Protein AF-A0A0C9R5G3-F1 (afdb_monomer_lite)

Radius of gyration: 14.72 Å; chains: 1; bounding box: 35×32×45 Å

Foldseek 3Di:
DPCVVVVVLVVVLPDQDDDPFARFQSVQLVVQLCVQCVVLCPDQLLVQLVVLLVVLVVLCRVQVWPQCLLLSLLRSLLCQQVVRDDDSSNVNLVSSLVSRLVRTPGDPVVNVSSVVSNVCSNVNHDSCVVRCPVRVTQADPVVSYGDD

pLDDT: mean 86.74, std 17.56, range [37.91, 98.75]

Sequence (148 aa):
LLLLPLLLVLLLCAVCGEGRSGGAQWGRFTACVYKRAGRLLRSRSGACAAAQMFRQFHAMNRANCRKCDKYFHCRANFLAVRSCRGGSSRRVAEIISFCRELSQPGNPRDRRGDEAANRFGRRGGNCGARYLRSYGCAYRPRTGQCKW

Organism: Amblyomma americanum (NCBI:txid6943)

Structure (mmCIF, N/CA/C/O backbone):
data_AF-A0A0C9R5G3-F1
#
_entry.id   AF-A0A0C9R5G3-F1
#
loop_
_atom_site.group_PDB
_atom_site.id
_atom_site.type_symbol
_atom_site.label_atom_id
_atom_site.label_alt_id
_atom_site.label_comp_id
_atom_site.label_asym_id
_atom_site.label_entity_id
_atom_site.label_seq_id
_atom_site.pdbx_PDB_ins_code
_atom_site.Cartn_x
_atom_site.Cartn_y
_atom_site.Cartn_z
_atom_site.occupancy
_atom_site.B_iso_or_equiv
_atom_site.auth_seq_id
_atom_site.auth_comp_id
_atom_site.auth_asym_id
_atom_site.auth_atom_id
_atom_site.pdbx_PDB_model_num
ATOM 1 N N . LEU A 1 1 ? -0.080 -1.368 28.571 1.00 47.41 1 LEU A N 1
ATOM 2 C CA . LEU A 1 1 ? -0.275 -2.162 27.326 1.00 47.41 1 LEU A CA 1
ATOM 3 C C . LEU A 1 1 ? -0.505 -1.323 26.044 1.00 47.41 1 LEU A C 1
ATOM 5 O O . LEU A 1 1 ? -0.778 -1.897 25.000 1.00 47.41 1 LEU A O 1
ATOM 9 N N . LEU A 1 2 ? -0.351 0.012 26.066 1.00 47.62 2 LEU A N 1
ATOM 10 C CA . LEU A 1 2 ? -0.669 0.916 24.936 1.00 47.62 2 LEU A CA 1
ATOM 11 C C . LEU A 1 2 ? 0.518 1.280 24.016 1.00 47.62 2 LEU A C 1
ATOM 13 O O . LEU A 1 2 ? 0.331 2.010 23.047 1.00 47.62 2 LEU A O 1
ATOM 17 N N . LEU A 1 3 ? 1.724 0.775 24.291 1.00 45.34 3 LEU A N 1
ATOM 18 C CA . LEU A 1 3 ? 2.949 1.159 23.570 1.00 45.34 3 LEU A CA 1
ATOM 19 C C . LEU A 1 3 ? 3.397 0.139 22.510 1.00 45.34 3 LEU A C 1
ATOM 21 O O . LEU A 1 3 ? 4.110 0.500 21.581 1.00 45.34 3 LEU A O 1
ATOM 25 N N . LEU A 1 4 ? 2.921 -1.109 22.580 1.00 46.62 4 LEU A N 1
ATOM 26 C CA . LEU A 1 4 ? 3.315 -2.192 21.668 1.00 46.62 4 LEU A CA 1
ATOM 27 C C . LEU A 1 4 ? 3.036 -1.945 20.169 1.00 46.62 4 LEU A C 1
ATOM 29 O O . LEU A 1 4 ? 3.919 -2.241 19.365 1.00 46.62 4 LEU A O 1
ATOM 33 N N . PRO A 1 5 ? 1.888 -1.383 19.738 1.00 51.16 5 PRO A N 1
ATOM 34 C CA . PRO A 1 5 ? 1.655 -1.177 18.308 1.00 51.16 5 PRO A CA 1
ATOM 35 C C . PRO A 1 5 ? 2.463 0.002 17.750 1.00 51.16 5 PRO A C 1
ATOM 37 O O . PRO A 1 5 ? 2.782 0.009 16.565 1.00 51.16 5 PRO A O 1
ATOM 40 N N . LEU A 1 6 ? 2.823 0.980 18.590 1.00 50.53 6 LEU A N 1
ATOM 41 C CA . LEU A 1 6 ? 3.678 2.106 18.205 1.00 50.53 6 LEU A CA 1
ATOM 42 C C . LEU A 1 6 ? 5.150 1.671 18.123 1.00 50.53 6 LEU A C 1
ATOM 44 O O . LEU A 1 6 ? 5.859 2.053 17.195 1.00 50.53 6 LEU A O 1
ATOM 48 N N . LEU A 1 7 ? 5.576 0.814 19.057 1.00 47.03 7 LEU A N 1
ATOM 49 C CA . LEU A 1 7 ? 6.919 0.242 19.103 1.00 47.03 7 LEU A CA 1
ATOM 50 C C . LEU A 1 7 ? 7.182 -0.698 17.914 1.00 47.03 7 LEU A C 1
ATOM 52 O O . LEU A 1 7 ? 8.264 -0.659 17.342 1.00 47.03 7 LEU A O 1
ATOM 56 N N . LEU A 1 8 ? 6.181 -1.474 17.476 1.00 51.81 8 LEU A N 1
ATOM 57 C CA . LEU A 1 8 ? 6.280 -2.318 16.276 1.00 51.81 8 LEU A CA 1
ATOM 58 C C . LEU A 1 8 ? 6.435 -1.485 14.989 1.00 51.81 8 LEU A C 1
ATOM 60 O O . LEU A 1 8 ? 7.131 -1.892 14.065 1.00 51.81 8 LEU A O 1
ATOM 64 N N . VAL A 1 9 ? 5.817 -0.301 14.937 1.00 54.78 9 VAL A N 1
ATOM 65 C CA . VAL A 1 9 ? 5.973 0.643 13.818 1.00 54.78 9 VAL A CA 1
ATOM 66 C C . VAL A 1 9 ? 7.357 1.306 13.832 1.00 54.78 9 VAL A C 1
ATOM 68 O O . VAL A 1 9 ? 7.896 1.574 12.764 1.00 54.78 9 VAL A O 1
ATOM 71 N N . LEU A 1 10 ? 7.952 1.532 15.010 1.00 51.75 10 LEU A N 1
ATOM 72 C CA . LEU A 1 10 ? 9.282 2.138 15.174 1.00 51.75 10 LEU A CA 1
ATOM 73 C C . LEU A 1 10 ? 10.445 1.151 14.954 1.00 51.75 10 LEU A C 1
ATOM 75 O O . LEU A 1 10 ? 11.404 1.498 14.270 1.00 51.75 10 LEU A O 1
ATOM 79 N N . LEU A 1 11 ? 10.361 -0.082 15.466 1.00 45.47 11 LEU A N 1
ATOM 80 C CA . LEU A 1 11 ? 11.433 -1.091 15.365 1.00 45.47 11 LEU A CA 1
ATOM 81 C C . LEU A 1 11 ? 11.668 -1.615 13.937 1.00 45.47 11 LEU A C 1
ATOM 83 O O . LEU A 1 11 ? 12.744 -2.119 13.635 1.00 45.47 11 LEU A O 1
ATOM 87 N N . LEU A 1 12 ? 10.696 -1.469 13.034 1.00 48.28 12 LEU A N 1
ATOM 88 C CA . LEU A 1 12 ? 10.805 -1.930 11.642 1.00 48.28 12 LEU A CA 1
ATOM 89 C C . LEU A 1 12 ? 11.351 -0.857 10.680 1.00 48.28 12 LEU A C 1
ATOM 91 O O . LEU A 1 12 ? 11.593 -1.157 9.512 1.00 48.28 12 LEU A O 1
ATOM 95 N N . CYS A 1 13 ? 11.594 0.368 11.162 1.00 48.78 13 CYS A N 1
ATOM 96 C CA . CYS A 1 13 ? 12.184 1.458 10.375 1.00 48.78 13 CYS A CA 1
ATOM 97 C C . CYS A 1 13 ? 13.701 1.308 10.142 1.00 48.78 13 CYS A C 1
ATOM 99 O O . CYS A 1 13 ? 14.238 1.998 9.282 1.00 48.78 13 CYS A O 1
ATOM 101 N N . ALA A 1 14 ? 14.395 0.423 10.869 1.00 42.16 14 ALA A N 1
ATOM 102 C CA . ALA A 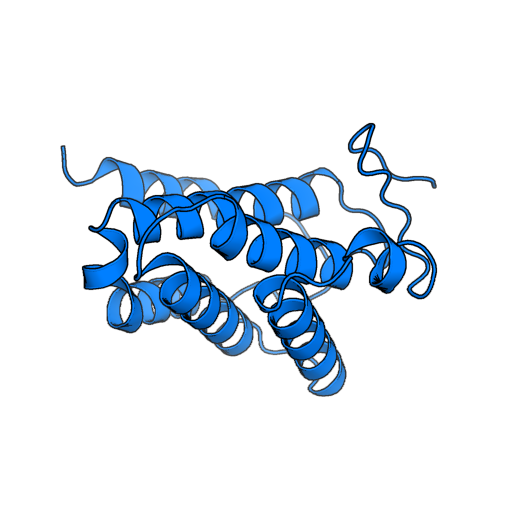1 14 ? 15.858 0.323 10.834 1.00 42.16 14 ALA A CA 1
ATOM 103 C C . ALA A 1 14 ? 16.431 -0.659 9.786 1.00 42.16 14 ALA A C 1
ATOM 105 O O . ALA A 1 14 ? 17.645 -0.715 9.632 1.00 42.16 14 ALA A O 1
ATOM 106 N N . VAL A 1 15 ? 15.606 -1.446 9.071 1.00 44.97 15 VAL A N 1
ATOM 107 C CA . VAL A 1 15 ? 16.108 -2.637 8.335 1.00 44.97 15 VAL A CA 1
ATOM 108 C C . VAL A 1 15 ? 15.685 -2.735 6.860 1.00 44.97 15 VAL A C 1
ATOM 110 O O . VAL A 1 15 ? 15.732 -3.812 6.278 1.00 44.97 15 VAL A O 1
ATOM 113 N N . CYS A 1 16 ? 15.257 -1.657 6.200 1.00 43.84 16 CYS A N 1
ATOM 114 C CA . CYS A 1 16 ? 14.930 -1.730 4.766 1.00 43.84 16 CYS A CA 1
ATOM 115 C C . CYS A 1 16 ? 15.942 -0.953 3.923 1.00 43.84 16 CYS A C 1
ATOM 117 O O . CYS A 1 16 ? 15.804 0.251 3.711 1.00 43.84 16 CYS A O 1
ATOM 119 N N . GLY A 1 17 ? 16.946 -1.705 3.466 1.00 40.09 17 GLY A N 1
ATOM 120 C CA . GLY A 1 17 ? 17.900 -1.329 2.432 1.00 40.09 17 GLY A CA 1
ATOM 121 C C . GLY A 1 17 ? 17.253 -1.053 1.071 1.00 40.09 17 GLY A C 1
ATOM 122 O O . GLY A 1 17 ? 16.078 -1.323 0.824 1.00 40.09 17 GLY A O 1
ATOM 123 N N . GLU A 1 18 ? 18.075 -0.452 0.223 1.00 50.81 18 GLU A N 1
ATOM 124 C CA . GLU A 1 18 ? 17.778 0.296 -0.993 1.00 50.81 18 GLU A CA 1
ATOM 125 C C . GLU A 1 18 ? 16.878 -0.402 -2.025 1.00 50.81 18 GLU A C 1
ATOM 127 O O . GLU A 1 18 ? 17.152 -1.494 -2.519 1.00 50.81 18 GLU A O 1
ATOM 132 N N . GLY A 1 19 ? 15.832 0.320 -2.440 1.00 37.91 19 GLY A N 1
ATOM 133 C CA . GLY A 1 19 ? 14.935 -0.061 -3.529 1.00 37.91 19 GLY A CA 1
ATOM 134 C C . GLY A 1 19 ? 14.260 1.151 -4.175 1.00 37.91 19 GLY A C 1
ATOM 135 O O . GLY A 1 19 ? 13.068 1.357 -3.994 1.00 37.91 19 GLY A O 1
ATOM 136 N N . ARG A 1 20 ? 15.045 1.972 -4.893 1.00 43.38 20 ARG A N 1
ATOM 137 C CA . ARG A 1 20 ? 14.708 2.905 -6.007 1.00 43.38 20 ARG A CA 1
ATOM 138 C C . ARG A 1 20 ? 13.365 3.675 -6.036 1.00 43.38 20 ARG A C 1
ATOM 140 O O . ARG A 1 20 ? 12.946 4.136 -7.092 1.00 43.38 20 ARG A O 1
ATOM 147 N N . SER A 1 21 ? 12.752 3.927 -4.890 1.00 45.84 21 SER A N 1
ATOM 148 C CA . SER A 1 21 ? 11.874 5.078 -4.645 1.00 45.84 21 SER A CA 1
ATOM 149 C C . SER A 1 21 ? 12.544 5.854 -3.517 1.00 45.84 21 SER A C 1
ATOM 151 O O . SER A 1 21 ? 12.949 5.212 -2.549 1.00 45.84 21 SER A O 1
ATOM 153 N N . GLY A 1 22 ? 12.739 7.173 -3.640 1.00 52.06 22 GLY A N 1
ATOM 154 C CA . GLY A 1 22 ? 13.423 7.977 -2.615 1.00 52.06 22 GLY A CA 1
ATOM 155 C C . GLY A 1 22 ? 12.959 7.580 -1.211 1.00 52.06 22 GLY A C 1
ATOM 156 O O . GLY A 1 22 ? 11.752 7.447 -0.989 1.00 52.06 22 GLY A O 1
ATOM 157 N N . GLY A 1 23 ? 13.913 7.274 -0.322 1.00 65.69 23 GLY A N 1
ATOM 158 C CA . GLY A 1 23 ? 13.642 6.642 0.971 1.00 65.69 23 GLY A CA 1
ATOM 159 C C . GLY A 1 23 ? 12.457 7.304 1.668 1.00 65.69 23 GLY A C 1
ATOM 160 O O . GLY A 1 23 ? 12.415 8.528 1.801 1.00 65.69 23 GLY A O 1
ATOM 161 N N . ALA A 1 24 ? 11.451 6.508 2.040 1.00 75.56 24 ALA A N 1
ATOM 162 C CA . ALA A 1 24 ? 10.234 7.045 2.632 1.00 75.56 24 ALA A CA 1
ATOM 163 C C . ALA A 1 24 ? 10.580 7.886 3.869 1.00 75.56 24 ALA A C 1
ATOM 165 O O . ALA A 1 24 ? 11.303 7.443 4.760 1.00 75.56 24 ALA A O 1
ATOM 166 N N . GLN A 1 25 ? 10.035 9.099 3.937 1.00 89.88 25 GLN A N 1
ATOM 167 C CA . GLN A 1 25 ? 10.165 9.990 5.084 1.00 89.88 25 GLN A CA 1
ATOM 168 C C . GLN A 1 25 ? 9.293 9.453 6.228 1.00 89.88 25 GLN A C 1
ATOM 170 O O . GLN A 1 25 ? 8.171 9.914 6.446 1.00 89.88 25 GLN A O 1
ATOM 175 N N . TRP A 1 26 ? 9.785 8.444 6.950 1.00 86.88 26 TRP A N 1
ATOM 176 C CA . TRP A 1 26 ? 9.009 7.698 7.947 1.00 86.88 26 TRP A CA 1
ATOM 177 C C . TRP A 1 26 ? 8.390 8.578 9.035 1.00 86.88 26 TRP A C 1
ATOM 179 O O . TRP A 1 26 ? 7.227 8.375 9.372 1.00 86.88 26 TRP A O 1
ATOM 189 N N . GLY A 1 27 ? 9.098 9.606 9.517 1.00 91.50 27 GLY A N 1
ATOM 190 C CA . GLY A 1 27 ? 8.544 10.569 10.479 1.00 91.50 27 GLY A CA 1
ATOM 191 C C . GLY A 1 27 ? 7.337 11.347 9.935 1.00 91.50 27 GLY A C 1
ATOM 192 O O . GLY A 1 27 ? 6.348 11.557 10.636 1.00 91.50 27 GLY A O 1
ATOM 193 N N . ARG A 1 28 ? 7.364 11.712 8.646 1.00 93.75 28 ARG A N 1
ATOM 194 C CA . ARG A 1 28 ? 6.238 12.375 7.970 1.00 93.75 28 ARG A CA 1
ATOM 195 C C . ARG A 1 28 ? 5.058 11.423 7.793 1.00 93.75 28 ARG A C 1
ATOM 197 O O . ARG A 1 28 ? 3.907 11.820 7.999 1.00 93.75 28 ARG A O 1
ATOM 204 N N . PHE A 1 29 ? 5.341 10.163 7.467 1.00 93.94 29 PHE A N 1
ATOM 205 C CA . PHE A 1 29 ? 4.329 9.123 7.320 1.00 93.94 29 PHE A CA 1
ATOM 206 C C . PHE A 1 29 ? 3.609 8.862 8.643 1.00 93.94 29 PHE A C 1
ATOM 208 O O . PHE A 1 29 ? 2.378 8.930 8.698 1.00 93.94 29 PHE A O 1
ATOM 215 N N . THR A 1 30 ? 4.361 8.617 9.718 1.00 93.56 30 THR A N 1
ATOM 216 C CA . THR A 1 30 ? 3.804 8.307 11.040 1.00 93.56 30 THR A CA 1
ATOM 217 C C . THR A 1 30 ? 3.002 9.478 11.594 1.00 93.56 30 THR A C 1
ATOM 219 O O . THR A 1 30 ? 1.864 9.272 12.020 1.00 93.56 30 THR A O 1
ATOM 222 N N . ALA A 1 31 ? 3.511 10.711 11.497 1.00 96.31 31 ALA A N 1
ATOM 223 C CA . ALA A 1 31 ? 2.780 11.910 11.908 1.00 96.31 31 ALA A CA 1
ATOM 224 C C . ALA A 1 31 ? 1.462 12.081 11.128 1.00 96.31 31 ALA A C 1
ATOM 226 O O . ALA A 1 31 ? 0.411 12.361 11.714 1.00 96.31 31 ALA A O 1
ATOM 227 N N . CYS A 1 32 ? 1.485 11.858 9.808 1.00 97.12 32 CYS A N 1
ATOM 228 C CA . CYS A 1 32 ? 0.295 11.926 8.962 1.00 97.12 32 CYS A CA 1
ATOM 229 C C . CYS A 1 32 ? -0.755 10.873 9.352 1.00 97.12 32 CYS A C 1
ATOM 231 O O . CYS A 1 32 ? -1.933 11.210 9.524 1.00 97.12 32 CYS A O 1
ATOM 233 N N . VAL A 1 33 ? -0.340 9.613 9.525 1.00 96.81 33 VAL A N 1
ATOM 234 C CA . VAL A 1 33 ? -1.238 8.509 9.898 1.00 96.81 33 VAL A CA 1
ATOM 235 C C . VAL A 1 33 ? -1.803 8.723 11.297 1.00 96.81 33 VAL A C 1
ATOM 237 O O . VAL A 1 33 ? -3.011 8.583 11.484 1.00 96.81 33 VAL A O 1
ATOM 240 N N . TYR A 1 34 ? -0.976 9.126 12.262 1.00 95.50 34 TYR A N 1
ATOM 241 C CA . TYR A 1 34 ? -1.419 9.421 13.623 1.00 95.50 34 TYR A CA 1
ATOM 242 C C . TYR A 1 34 ? -2.504 10.506 13.632 1.00 95.50 34 TYR A C 1
ATOM 244 O O . TYR A 1 34 ? -3.604 10.278 14.143 1.00 95.50 34 TYR A O 1
ATOM 252 N N . LYS A 1 35 ? -2.247 11.644 12.973 1.00 98.00 35 LYS A N 1
ATOM 253 C CA . LYS A 1 35 ? -3.178 12.782 12.920 1.00 98.00 35 LYS A CA 1
ATOM 254 C C . LYS A 1 35 ? -4.501 12.442 12.225 1.00 98.00 35 LYS A C 1
ATOM 256 O O . LYS A 1 35 ? -5.547 12.935 12.632 1.00 98.00 35 LYS A O 1
ATOM 261 N N . ARG A 1 36 ? -4.472 11.628 11.163 1.00 98.12 36 ARG A N 1
ATOM 262 C CA . ARG A 1 36 ? -5.646 11.388 10.297 1.00 98.12 36 ARG A CA 1
ATOM 263 C C . ARG A 1 36 ? -6.409 10.104 10.616 1.00 98.12 36 ARG A C 1
ATOM 265 O O . ARG A 1 36 ? -7.625 10.075 10.456 1.00 98.12 36 ARG A O 1
ATOM 272 N N . ALA A 1 37 ? -5.720 9.048 11.043 1.00 96.06 37 ALA A N 1
ATOM 273 C CA . ALA A 1 37 ? -6.300 7.729 11.296 1.00 96.06 37 ALA A CA 1
ATOM 274 C C . ALA A 1 37 ? -6.251 7.304 12.769 1.00 96.06 37 ALA A C 1
ATOM 276 O O . ALA A 1 37 ? -6.856 6.286 13.093 1.00 96.06 37 ALA A O 1
ATOM 277 N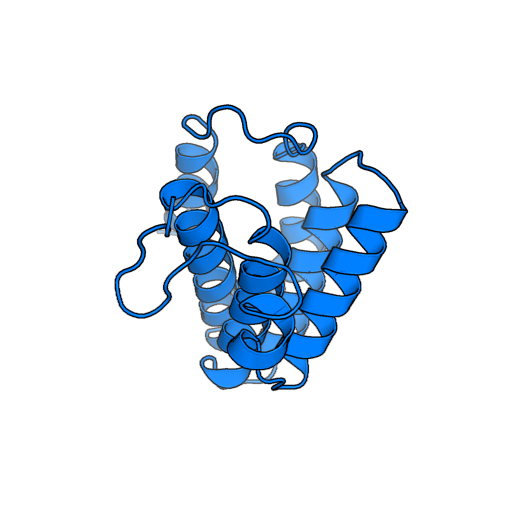 N . GLY A 1 38 ? -5.609 8.054 13.675 1.00 93.56 38 GLY A N 1
ATOM 278 C CA . GLY A 1 38 ? -5.387 7.634 15.066 1.00 93.56 38 GLY A CA 1
ATOM 279 C C . GLY A 1 38 ? -6.638 7.115 15.789 1.00 93.56 38 GLY A C 1
ATOM 280 O O . GLY A 1 38 ? -6.594 6.056 16.411 1.00 93.56 38 GLY A O 1
ATOM 281 N N . ARG A 1 39 ? -7.787 7.793 15.646 1.00 96.62 39 ARG A N 1
ATOM 282 C CA . ARG A 1 39 ? -9.071 7.321 16.208 1.00 96.62 39 ARG A CA 1
ATOM 283 C C . ARG A 1 39 ? -9.591 6.060 15.509 1.00 96.62 39 ARG A C 1
ATOM 285 O O . ARG A 1 39 ? -10.036 5.130 16.172 1.00 96.62 39 ARG A O 1
ATOM 292 N N . LEU A 1 40 ? -9.497 6.001 14.181 1.00 96.75 40 LEU A N 1
ATOM 293 C CA . LEU A 1 40 ? -9.965 4.866 13.377 1.00 96.75 40 LEU A CA 1
ATOM 294 C C . LEU A 1 40 ? -9.155 3.594 13.649 1.00 96.75 40 LEU A C 1
ATOM 296 O O . LEU A 1 40 ? -9.723 2.502 13.670 1.00 96.75 40 LEU A O 1
ATOM 300 N N . LEU A 1 41 ? -7.853 3.735 13.905 1.00 96.69 41 LEU A N 1
ATOM 301 C CA . LEU A 1 41 ? -6.946 2.634 14.238 1.00 96.69 41 LEU A CA 1
ATOM 302 C C . LEU A 1 41 ? -7.298 1.945 15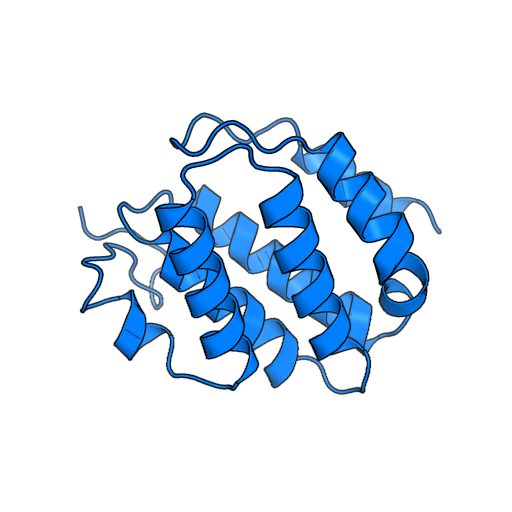.562 1.00 96.69 41 LEU A C 1
ATOM 304 O O . LEU A 1 41 ? -6.933 0.791 15.745 1.00 96.69 41 LEU A O 1
ATOM 308 N N . ARG A 1 42 ? -8.047 2.603 16.458 1.00 95.56 42 ARG A N 1
ATOM 309 C CA . ARG A 1 42 ? -8.551 1.986 17.699 1.00 95.56 42 ARG A CA 1
ATOM 310 C C . ARG A 1 42 ? -9.728 1.039 17.459 1.00 95.56 42 ARG A C 1
ATOM 312 O O . ARG A 1 42 ? -10.037 0.213 18.310 1.00 95.56 42 ARG A O 1
ATOM 319 N N . SER A 1 43 ? -10.398 1.142 16.310 1.00 96.88 43 SER A N 1
ATOM 320 C CA . SER A 1 43 ? -11.473 0.217 15.950 1.00 96.88 43 SER A CA 1
ATOM 321 C C . SER A 1 43 ? -10.908 -1.110 15.435 1.00 96.88 43 SER A C 1
ATOM 323 O O . SER A 1 43 ? -9.891 -1.125 14.741 1.00 96.88 43 SER A O 1
ATOM 325 N N . ARG A 1 44 ? -11.613 -2.225 15.681 1.00 97.38 44 ARG A N 1
ATOM 326 C CA . ARG A 1 44 ? -11.222 -3.559 15.174 1.00 97.38 44 ARG A CA 1
ATOM 327 C C . ARG A 1 44 ? -11.002 -3.562 13.655 1.00 97.38 44 ARG A C 1
ATOM 329 O O . ARG A 1 44 ? -9.996 -4.073 13.168 1.00 97.38 44 ARG A O 1
ATOM 336 N N . SER A 1 45 ? -11.924 -2.949 12.910 1.00 98.06 45 SER A N 1
ATOM 337 C CA . SER A 1 45 ? -11.853 -2.874 11.443 1.00 98.06 45 SER A CA 1
ATOM 338 C C . SER A 1 45 ? -10.686 -2.011 10.947 1.00 98.06 45 SER A C 1
ATOM 340 O O . SER A 1 45 ? -10.035 -2.368 9.964 1.00 98.06 45 SER A O 1
ATOM 342 N N . GLY A 1 46 ? -10.371 -0.916 11.647 1.00 97.88 46 GLY A N 1
ATOM 343 C CA . GLY A 1 46 ? -9.245 -0.045 11.319 1.00 97.88 46 GLY A CA 1
ATOM 344 C C . GLY A 1 46 ? -7.890 -0.678 11.630 1.00 97.88 46 GLY A C 1
ATOM 345 O O . GLY A 1 46 ? -7.009 -0.665 10.772 1.00 97.88 46 GLY A O 1
ATOM 346 N N . ALA A 1 47 ? -7.741 -1.299 12.803 1.00 97.50 47 ALA A N 1
ATOM 347 C CA . ALA A 1 47 ? -6.537 -2.046 13.168 1.00 97.50 47 ALA A CA 1
ATOM 348 C C . ALA A 1 47 ? -6.269 -3.200 12.187 1.00 97.50 47 ALA A C 1
ATOM 350 O O . ALA A 1 47 ? -5.153 -3.350 11.689 1.00 97.50 47 ALA A O 1
ATOM 351 N N . CYS A 1 48 ? -7.309 -3.965 11.833 1.00 98.38 48 CYS A N 1
ATOM 352 C CA . CYS A 1 48 ? -7.212 -5.015 10.819 1.00 98.38 48 CYS A CA 1
ATOM 353 C C . CYS A 1 48 ? -6.732 -4.461 9.469 1.00 98.38 48 CYS A C 1
ATOM 355 O O . CYS A 1 48 ? -5.817 -5.025 8.865 1.00 98.38 48 CYS A O 1
ATOM 357 N N . ALA A 1 49 ? -7.314 -3.352 8.998 1.00 98.44 49 ALA A N 1
ATOM 358 C CA . ALA A 1 49 ? -6.941 -2.754 7.719 1.00 98.44 49 ALA A CA 1
ATOM 359 C C . ALA A 1 49 ? -5.474 -2.314 7.710 1.00 98.44 49 ALA A C 1
ATOM 361 O O . ALA A 1 49 ? -4.742 -2.655 6.783 1.00 98.44 49 ALA A O 1
ATOM 362 N N . ALA A 1 50 ? -5.018 -1.636 8.766 1.00 98.06 50 ALA A N 1
ATOM 363 C CA . ALA A 1 50 ? -3.616 -1.258 8.915 1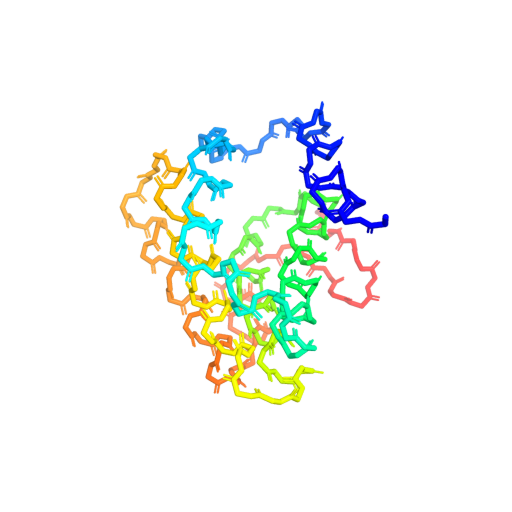.00 98.06 50 ALA A CA 1
ATOM 364 C C . ALA A 1 50 ? -2.685 -2.481 8.908 1.00 98.06 50 ALA A C 1
ATOM 366 O O . ALA A 1 50 ? -1.679 -2.476 8.201 1.00 98.06 50 ALA A O 1
ATOM 367 N N . ALA A 1 51 ? -3.057 -3.562 9.599 1.00 97.69 51 ALA A N 1
ATOM 368 C CA . ALA A 1 51 ? -2.291 -4.806 9.603 1.00 97.69 51 ALA A CA 1
ATOM 369 C C . ALA A 1 51 ? -2.228 -5.478 8.216 1.00 97.69 51 ALA A C 1
ATOM 371 O O . ALA A 1 51 ? -1.213 -6.077 7.863 1.00 97.69 51 ALA A O 1
ATOM 372 N N . GLN A 1 52 ? -3.289 -5.399 7.405 1.00 98.44 52 GLN A N 1
ATOM 373 C CA . GLN A 1 52 ? -3.263 -5.886 6.017 1.00 98.44 52 GLN A CA 1
ATOM 374 C C . GLN A 1 52 ? -2.342 -5.036 5.135 1.00 98.44 52 GLN A C 1
ATOM 376 O O . GLN A 1 52 ? -1.540 -5.587 4.379 1.00 98.44 52 GLN A O 1
ATOM 381 N N . MET A 1 53 ? -2.417 -3.707 5.264 1.00 98.44 53 MET A N 1
ATOM 382 C CA . MET A 1 53 ? -1.548 -2.781 4.530 1.00 98.44 53 MET A CA 1
ATOM 383 C C . MET A 1 53 ? -0.074 -3.029 4.873 1.00 98.44 53 MET A C 1
ATOM 385 O O . MET A 1 53 ? 0.755 -3.185 3.978 1.00 98.44 53 MET A O 1
ATOM 389 N N . PHE A 1 54 ? 0.233 -3.153 6.166 1.00 95.94 54 PHE A N 1
ATOM 390 C CA . PHE A 1 54 ? 1.581 -3.420 6.658 1.00 95.94 54 PHE A CA 1
ATOM 391 C C . PHE A 1 54 ? 2.128 -4.772 6.178 1.00 95.94 54 PHE A C 1
ATOM 393 O O . PHE A 1 54 ? 3.246 -4.840 5.671 1.00 95.94 54 PHE A O 1
ATOM 400 N N . ARG A 1 55 ? 1.328 -5.846 6.250 1.00 96.25 55 ARG A N 1
ATOM 401 C CA . ARG A 1 55 ? 1.740 -7.169 5.748 1.00 96.25 55 ARG A CA 1
ATOM 402 C C . ARG A 1 55 ? 2.132 -7.143 4.275 1.00 96.25 55 ARG A C 1
ATOM 404 O O . ARG A 1 55 ? 3.081 -7.820 3.896 1.00 96.25 55 ARG A O 1
ATOM 411 N N . GLN A 1 56 ? 1.417 -6.383 3.446 1.00 97.12 56 GLN A N 1
ATOM 412 C CA . GLN A 1 56 ? 1.741 -6.278 2.023 1.00 97.12 56 GLN A CA 1
ATOM 413 C C . GLN A 1 56 ? 2.962 -5.396 1.755 1.00 97.12 56 GLN A C 1
ATOM 415 O O . GLN A 1 56 ? 3.755 -5.749 0.891 1.00 97.12 56 GLN A O 1
ATOM 420 N N . PHE A 1 57 ? 3.166 -4.322 2.523 1.00 94.25 57 PHE A N 1
ATOM 421 C CA . PHE A 1 57 ? 4.423 -3.567 2.497 1.00 94.25 57 PHE A CA 1
ATOM 422 C C . PHE A 1 57 ? 5.622 -4.469 2.828 1.00 94.25 57 PHE A C 1
ATOM 424 O O . PHE A 1 57 ? 6.593 -4.520 2.079 1.00 94.25 57 PHE A O 1
ATOM 431 N N . HIS A 1 58 ? 5.520 -5.258 3.897 1.00 92.06 58 HIS A N 1
ATOM 432 C CA . HIS A 1 58 ? 6.575 -6.191 4.276 1.00 92.06 58 HIS A CA 1
ATOM 433 C C . HIS A 1 58 ? 6.786 -7.296 3.224 1.00 92.06 58 HIS A C 1
ATOM 435 O O . HIS A 1 58 ? 7.922 -7.630 2.901 1.00 92.06 58 HIS A O 1
ATOM 441 N N . ALA A 1 59 ? 5.711 -7.847 2.647 1.00 93.75 59 ALA A N 1
ATOM 442 C CA . ALA A 1 59 ? 5.812 -8.831 1.567 1.00 93.75 59 ALA A CA 1
ATOM 443 C C . ALA A 1 59 ? 6.492 -8.257 0.314 1.00 93.75 59 ALA A C 1
ATOM 445 O O . ALA A 1 59 ? 7.311 -8.943 -0.292 1.00 93.75 59 ALA A O 1
ATOM 446 N N . MET A 1 60 ? 6.187 -7.007 -0.044 1.00 93.81 60 MET A N 1
ATOM 447 C CA . MET A 1 60 ? 6.820 -6.293 -1.152 1.00 93.81 60 MET A CA 1
ATOM 448 C C . MET A 1 60 ? 8.328 -6.166 -0.942 1.00 93.81 60 MET A C 1
ATOM 450 O O . MET A 1 60 ? 9.094 -6.575 -1.812 1.00 93.81 60 MET A O 1
ATOM 454 N N . ASN A 1 61 ? 8.744 -5.664 0.223 1.00 89.56 61 ASN A N 1
ATOM 455 C CA . ASN A 1 61 ? 10.161 -5.464 0.533 1.00 89.56 61 ASN A CA 1
ATOM 456 C C . ASN A 1 61 ? 10.915 -6.788 0.639 1.00 89.56 61 ASN A C 1
ATOM 458 O O . ASN A 1 61 ? 12.012 -6.906 0.110 1.00 89.56 61 ASN A O 1
ATOM 462 N N . ARG A 1 62 ? 10.316 -7.802 1.281 1.00 90.38 62 ARG A N 1
ATOM 463 C CA . ARG A 1 62 ? 10.922 -9.135 1.391 1.00 90.38 62 ARG A CA 1
ATOM 464 C C . ARG A 1 62 ? 11.114 -9.778 0.020 1.00 90.38 62 ARG A C 1
ATOM 466 O O . ARG A 1 62 ? 12.132 -10.416 -0.207 1.00 90.38 62 ARG A O 1
ATOM 473 N N . ALA A 1 63 ? 10.122 -9.661 -0.861 1.00 91.31 63 ALA A N 1
ATOM 474 C CA . ALA A 1 63 ? 10.204 -10.251 -2.189 1.00 91.31 63 ALA A CA 1
ATOM 475 C C . ALA A 1 63 ? 11.204 -9.501 -3.078 1.00 91.31 63 ALA A C 1
ATOM 477 O O . ALA A 1 63 ? 11.920 -10.133 -3.842 1.00 91.31 63 ALA A O 1
ATOM 478 N N . ASN A 1 64 ? 11.242 -8.167 -2.990 1.00 89.25 64 ASN A N 1
ATOM 479 C CA . ASN A 1 64 ? 12.112 -7.304 -3.791 1.00 89.25 64 ASN A CA 1
ATOM 480 C C . ASN A 1 64 ? 12.047 -7.596 -5.310 1.00 89.25 64 ASN A C 1
ATOM 482 O O . ASN A 1 64 ? 13.040 -7.543 -6.036 1.00 89.25 64 ASN A O 1
ATOM 486 N N . CYS A 1 65 ? 10.857 -7.949 -5.812 1.00 91.88 65 CYS A N 1
ATOM 487 C CA . CYS A 1 65 ? 10.667 -8.271 -7.224 1.00 91.88 65 CYS A CA 1
ATOM 488 C C . CYS A 1 65 ? 10.562 -7.008 -8.084 1.00 91.88 65 CYS A C 1
ATOM 490 O O . CYS A 1 65 ? 9.854 -6.056 -7.746 1.00 91.88 65 CYS A O 1
ATOM 492 N N . ARG A 1 66 ? 11.185 -7.039 -9.267 1.00 90.50 66 ARG A N 1
ATOM 493 C CA . ARG A 1 66 ? 11.130 -5.936 -10.239 1.00 90.50 66 ARG A CA 1
ATOM 494 C C . ARG A 1 66 ? 9.693 -5.698 -10.724 1.00 90.50 66 ARG A C 1
ATOM 496 O O . ARG A 1 66 ? 8.974 -6.654 -11.016 1.00 90.50 66 ARG A O 1
ATOM 503 N N . LYS A 1 67 ? 9.324 -4.418 -10.876 1.00 90.94 67 LYS A N 1
ATOM 504 C CA . LYS A 1 67 ? 8.049 -3.944 -11.460 1.00 90.94 67 LYS A CA 1
ATOM 505 C C . LYS A 1 67 ? 6.783 -4.437 -10.737 1.00 90.94 67 LYS A C 1
ATOM 507 O O . LYS A 1 67 ? 5.739 -4.599 -11.362 1.00 90.94 67 LYS A O 1
ATOM 512 N N . CYS A 1 68 ? 6.868 -4.714 -9.435 1.00 94.94 68 CYS A N 1
ATOM 513 C CA . CYS A 1 68 ? 5.778 -5.328 -8.665 1.00 94.94 68 CYS A CA 1
ATOM 514 C C . CYS A 1 68 ? 5.103 -4.416 -7.638 1.00 94.94 68 CYS A C 1
ATOM 516 O O . CYS A 1 68 ? 4.099 -4.807 -7.044 1.00 94.94 68 CYS A O 1
ATOM 518 N N . ASP A 1 69 ? 5.609 -3.208 -7.436 1.00 93.19 69 ASP A N 1
ATOM 519 C CA . ASP A 1 69 ? 5.088 -2.207 -6.505 1.00 93.19 69 ASP A CA 1
ATOM 520 C C . ASP A 1 69 ? 3.570 -1.996 -6.673 1.00 93.19 69 ASP A C 1
ATOM 522 O O . ASP A 1 69 ? 2.805 -2.173 -5.719 1.00 93.19 69 ASP A O 1
ATOM 526 N N . LYS A 1 70 ? 3.085 -1.765 -7.903 1.00 96.19 70 LYS A N 1
ATOM 527 C CA . LYS A 1 70 ? 1.649 -1.567 -8.180 1.00 96.19 70 LYS A CA 1
ATOM 528 C C . LYS A 1 70 ? 0.789 -2.781 -7.805 1.00 96.19 70 LYS A C 1
ATOM 530 O O . LYS A 1 70 ? -0.345 -2.619 -7.345 1.00 96.19 70 LYS A O 1
ATOM 535 N N . TYR A 1 71 ? 1.316 -4.001 -7.937 1.00 97.38 71 TYR A N 1
ATOM 536 C CA . TYR A 1 71 ? 0.612 -5.203 -7.484 1.00 97.38 71 TYR A CA 1
ATOM 537 C C . TYR A 1 71 ? 0.413 -5.183 -5.964 1.00 97.38 71 TYR A C 1
ATOM 539 O O . TYR A 1 71 ? -0.707 -5.402 -5.494 1.00 97.38 71 TYR A O 1
ATOM 547 N N . PHE A 1 72 ? 1.458 -4.863 -5.198 1.00 97.81 72 PHE A N 1
ATOM 548 C CA . PHE A 1 72 ? 1.373 -4.799 -3.738 1.00 97.81 72 PHE A CA 1
ATOM 549 C C . PHE A 1 72 ? 0.488 -3.646 -3.256 1.00 97.81 72 PHE A C 1
ATOM 551 O O . PHE A 1 72 ? -0.322 -3.854 -2.352 1.00 97.81 72 PHE A O 1
ATOM 558 N N . HIS A 1 73 ? 0.527 -2.484 -3.912 1.00 97.75 73 HIS A N 1
ATOM 559 C CA . HIS A 1 73 ? -0.403 -1.375 -3.660 1.00 97.75 73 HIS A CA 1
ATOM 560 C C . HIS A 1 73 ? -1.867 -1.788 -3.808 1.00 97.75 73 HIS A C 1
ATOM 562 O O . HIS A 1 73 ? -2.698 -1.552 -2.920 1.00 97.75 73 HIS A O 1
ATOM 568 N N . CYS A 1 74 ? -2.178 -2.464 -4.915 1.00 98.62 74 CYS A N 1
ATOM 569 C CA . CYS A 1 74 ? -3.506 -3.000 -5.156 1.00 98.62 74 CYS A CA 1
ATOM 570 C C . CYS A 1 74 ? -3.887 -4.049 -4.107 1.00 98.62 74 CYS A C 1
ATOM 572 O O . CYS A 1 74 ? -4.960 -3.968 -3.504 1.00 98.62 74 CYS A O 1
ATOM 574 N N . ARG A 1 75 ? -3.007 -5.025 -3.855 1.00 98.50 75 ARG A N 1
ATOM 575 C CA . ARG A 1 75 ? -3.288 -6.155 -2.965 1.00 98.50 75 ARG A CA 1
ATOM 576 C C . ARG A 1 75 ? -3.491 -5.708 -1.520 1.00 98.50 75 ARG A C 1
ATOM 578 O O . ARG A 1 75 ? -4.424 -6.190 -0.881 1.00 98.50 75 ARG A O 1
ATOM 585 N N . ALA A 1 76 ? -2.684 -4.765 -1.035 1.00 98.56 76 ALA A N 1
ATOM 586 C CA . ALA A 1 76 ? -2.819 -4.148 0.284 1.00 98.56 76 ALA A CA 1
ATOM 587 C C . ALA A 1 76 ? -4.221 -3.568 0.481 1.00 98.56 76 ALA A C 1
ATOM 589 O O . ALA A 1 76 ? -4.932 -3.919 1.421 1.00 98.56 76 ALA A O 1
ATOM 590 N N . ASN A 1 77 ? -4.651 -2.752 -0.478 1.00 98.75 77 ASN A N 1
ATOM 591 C CA . ASN A 1 77 ? -5.938 -2.076 -0.447 1.00 98.75 77 ASN A CA 1
ATOM 592 C C . ASN A 1 77 ? -7.129 -3.024 -0.615 1.00 98.75 77 ASN A C 1
ATOM 594 O O . ASN A 1 77 ? -8.149 -2.853 0.054 1.00 98.75 77 ASN A O 1
ATOM 598 N N . PHE A 1 78 ? -6.999 -4.037 -1.474 1.00 98.62 78 PHE A N 1
ATOM 599 C CA . PHE A 1 78 ? -7.998 -5.092 -1.613 1.00 98.62 78 PHE A CA 1
ATOM 600 C C . PHE A 1 78 ? -8.186 -5.838 -0.293 1.00 98.62 78 PHE A C 1
ATOM 602 O O . PHE A 1 78 ? -9.307 -5.957 0.195 1.00 98.62 78 PHE A O 1
ATOM 609 N N . LEU A 1 79 ? -7.093 -6.308 0.318 1.00 98.56 79 LEU A N 1
ATOM 610 C CA . LEU A 1 79 ? -7.152 -7.082 1.556 1.00 98.56 79 LEU A CA 1
ATOM 611 C C . LEU A 1 79 ? -7.664 -6.248 2.729 1.00 98.56 79 LEU A C 1
ATOM 613 O O . LEU A 1 79 ? -8.464 -6.761 3.513 1.00 98.56 79 LEU A O 1
ATOM 617 N N . ALA A 1 80 ? -7.250 -4.982 2.820 1.00 98.44 80 ALA A N 1
ATOM 618 C CA . ALA A 1 80 ? -7.698 -4.060 3.854 1.00 98.44 80 ALA A CA 1
ATOM 619 C C . ALA A 1 80 ? -9.217 -3.853 3.827 1.00 98.44 80 ALA A C 1
ATOM 621 O O . ALA A 1 80 ? -9.832 -3.809 4.884 1.00 98.44 80 ALA A O 1
ATOM 622 N N . VAL A 1 81 ? -9.838 -3.775 2.647 1.00 98.00 81 VAL A N 1
ATOM 623 C CA . VAL A 1 81 ? -11.298 -3.612 2.526 1.00 98.00 81 VAL A CA 1
ATOM 624 C C . VAL A 1 81 ? -12.028 -4.952 2.613 1.00 98.00 81 VAL A C 1
ATOM 626 O O . VAL A 1 81 ? -13.022 -5.071 3.322 1.00 98.00 81 VAL A O 1
ATOM 629 N N . ARG A 1 82 ? -11.556 -5.974 1.892 1.00 97.56 82 ARG A N 1
ATOM 630 C CA . ARG A 1 82 ? -12.282 -7.241 1.729 1.00 97.56 82 ARG A CA 1
ATOM 631 C C . ARG A 1 82 ? -12.213 -8.138 2.961 1.00 97.56 82 ARG A C 1
ATOM 633 O O . ARG A 1 82 ? -13.168 -8.861 3.223 1.00 97.56 82 ARG A O 1
ATOM 640 N N . SER A 1 83 ? -11.101 -8.102 3.696 1.00 97.00 83 SER A N 1
ATOM 641 C CA . SER A 1 83 ? -10.844 -9.028 4.812 1.00 97.00 83 SER A CA 1
ATOM 642 C C . SER A 1 83 ? -11.198 -8.439 6.179 1.00 97.00 83 SER A C 1
ATOM 644 O O . SER A 1 83 ? -11.258 -9.174 7.160 1.00 97.00 83 SER A O 1
ATOM 646 N N . CYS A 1 84 ? -11.410 -7.124 6.270 1.00 96.62 84 CYS A N 1
ATOM 647 C CA . CYS A 1 84 ? -11.636 -6.426 7.534 1.00 96.62 84 CYS A CA 1
ATOM 648 C C . CYS A 1 84 ? -13.068 -5.893 7.606 1.00 96.62 84 CYS A C 1
ATOM 650 O O . CYS A 1 84 ? -13.382 -4.833 7.062 1.00 96.62 84 CYS A O 1
ATOM 652 N N . ARG A 1 85 ? -13.937 -6.640 8.297 1.00 92.00 85 ARG A N 1
ATOM 653 C CA . ARG A 1 85 ? -15.356 -6.299 8.489 1.00 92.00 85 ARG A CA 1
ATOM 654 C C . ARG A 1 85 ? -15.493 -5.038 9.354 1.00 92.00 85 ARG A C 1
ATOM 656 O O . ARG A 1 85 ? -14.845 -4.948 10.394 1.00 92.00 85 ARG A O 1
ATOM 663 N N . GLY A 1 86 ? -16.350 -4.100 8.946 1.00 91.12 86 GLY A N 1
ATOM 664 C CA . GLY A 1 86 ? -16.669 -2.863 9.678 1.00 91.12 86 GLY A CA 1
ATOM 665 C C . GLY A 1 86 ? -16.331 -1.576 8.912 1.00 91.12 86 GLY A C 1
ATOM 666 O O . GLY A 1 86 ? -15.622 -1.605 7.910 1.00 91.12 86 GLY A O 1
ATOM 667 N N . GLY A 1 87 ? -16.856 -0.439 9.381 1.00 93.44 87 GLY A N 1
ATOM 668 C CA . GLY A 1 87 ? -16.872 0.821 8.620 1.00 93.44 87 GLY A CA 1
ATOM 669 C C . GLY A 1 87 ? -15.532 1.559 8.481 1.00 93.44 87 GLY A C 1
ATOM 670 O O . GLY A 1 87 ? -15.362 2.343 7.550 1.00 93.44 87 GLY A O 1
ATOM 671 N N . SER A 1 88 ? -14.552 1.312 9.355 1.00 97.75 88 SER A N 1
ATOM 672 C CA . SER A 1 88 ? -13.300 2.092 9.363 1.00 97.75 88 SER A CA 1
ATOM 673 C C . SER A 1 88 ? -12.254 1.591 8.367 1.00 97.75 88 SER A C 1
ATOM 675 O O . SER A 1 88 ? -11.334 2.335 8.026 1.00 97.75 88 SER A O 1
ATOM 677 N N . SER A 1 89 ? -12.353 0.338 7.912 1.00 97.75 89 SER A N 1
ATOM 678 C CA . SER A 1 89 ? -11.288 -0.343 7.162 1.00 97.75 89 SER A CA 1
ATOM 679 C C . SER A 1 89 ? -10.929 0.374 5.859 1.00 97.75 89 SER A C 1
ATOM 681 O O . SER A 1 89 ? -9.758 0.660 5.593 1.00 97.75 89 SER A O 1
ATOM 683 N N . ARG A 1 90 ? -11.950 0.759 5.085 1.00 98.38 90 ARG A N 1
ATOM 684 C CA . ARG A 1 90 ? -11.794 1.525 3.842 1.00 98.38 90 ARG A CA 1
ATOM 685 C C . ARG A 1 90 ? -11.102 2.861 4.080 1.00 98.38 90 ARG A C 1
ATOM 687 O O . ARG A 1 90 ? -10.155 3.193 3.369 1.00 98.38 90 ARG A O 1
ATOM 694 N N . ARG A 1 91 ? -11.543 3.598 5.101 1.00 98.50 91 ARG A N 1
ATOM 695 C CA . ARG A 1 91 ? -11.006 4.924 5.410 1.00 98.50 91 ARG A CA 1
ATOM 696 C C . ARG A 1 91 ? -9.557 4.857 5.888 1.00 98.50 91 ARG A C 1
ATOM 698 O O . ARG A 1 91 ? -8.747 5.690 5.492 1.00 98.50 91 ARG A O 1
ATOM 705 N N . VAL A 1 92 ? -9.206 3.846 6.682 1.00 98.50 92 VAL A N 1
ATOM 706 C CA . VAL A 1 92 ? -7.816 3.605 7.095 1.00 98.50 92 VAL A CA 1
ATOM 707 C C . VAL A 1 92 ? -6.928 3.288 5.891 1.00 98.50 92 VAL A C 1
ATOM 709 O O . VAL A 1 92 ? -5.856 3.876 5.771 1.00 98.50 92 VAL A O 1
ATOM 712 N N . ALA A 1 93 ? -7.375 2.429 4.969 1.00 98.44 93 ALA A N 1
ATOM 713 C CA . ALA A 1 93 ? -6.617 2.115 3.756 1.00 98.44 93 ALA A CA 1
ATOM 714 C C . ALA A 1 93 ? -6.370 3.361 2.883 1.00 98.44 93 ALA A C 1
ATOM 716 O O . ALA A 1 93 ? -5.258 3.572 2.402 1.00 98.44 93 ALA A O 1
ATOM 717 N N . GLU A 1 94 ? -7.378 4.228 2.727 1.00 98.56 94 GLU A N 1
ATOM 718 C CA . GLU A 1 94 ? -7.235 5.517 2.037 1.00 98.56 94 GLU A CA 1
ATOM 719 C C . GLU A 1 94 ? -6.199 6.427 2.697 1.00 98.56 94 GLU A C 1
ATOM 721 O O . GLU A 1 94 ? -5.330 6.960 2.006 1.00 98.56 94 GLU A O 1
ATOM 726 N N . ILE A 1 95 ? -6.276 6.594 4.022 1.00 98.69 95 ILE A N 1
ATOM 727 C CA . ILE A 1 95 ? -5.369 7.471 4.769 1.00 98.69 95 ILE A CA 1
ATOM 728 C C . ILE A 1 95 ? -3.935 6.951 4.709 1.00 98.69 95 ILE A C 1
ATOM 730 O O . ILE A 1 95 ? -3.028 7.738 4.458 1.00 98.69 95 ILE A O 1
ATOM 734 N N . ILE A 1 96 ? -3.718 5.647 4.899 1.00 98.00 96 ILE A N 1
ATOM 735 C CA . ILE A 1 96 ? -2.377 5.052 4.825 1.00 98.00 96 ILE A CA 1
ATOM 736 C C . ILE A 1 96 ? -1.788 5.241 3.424 1.00 98.00 96 ILE A C 1
ATOM 738 O O . ILE A 1 96 ? -0.649 5.690 3.311 1.00 98.00 96 ILE A O 1
ATOM 742 N N . SER A 1 97 ? -2.558 4.973 2.361 1.00 97.31 97 SER A N 1
ATOM 743 C CA . SER A 1 97 ? -2.113 5.241 0.987 1.00 97.31 97 SER A CA 1
ATOM 744 C C . SER A 1 97 ? -1.749 6.714 0.787 1.00 97.31 97 SER A C 1
ATOM 746 O O . SER A 1 97 ? -0.662 7.007 0.310 1.00 97.31 97 SER A O 1
ATOM 748 N N . PHE A 1 98 ? -2.619 7.642 1.193 1.00 96.56 98 PHE A N 1
ATOM 749 C CA . PHE A 1 98 ? -2.371 9.080 1.064 1.00 96.56 98 PHE A CA 1
ATOM 750 C C . PHE A 1 98 ? -1.115 9.531 1.822 1.00 96.56 98 PHE A C 1
ATOM 752 O O . PHE A 1 98 ? -0.280 10.249 1.277 1.00 96.56 98 PHE A O 1
ATOM 759 N N . CYS A 1 99 ? -0.962 9.097 3.073 1.00 95.88 99 CYS A N 1
ATOM 760 C CA . CYS A 1 99 ? 0.193 9.450 3.887 1.00 95.88 99 CYS A CA 1
ATOM 761 C C . CYS A 1 99 ? 1.492 8.872 3.320 1.00 95.88 99 CYS A C 1
ATOM 763 O O . CYS A 1 99 ? 2.528 9.526 3.426 1.00 95.88 99 CYS A O 1
ATOM 765 N N . ARG A 1 100 ? 1.451 7.688 2.695 1.00 94.25 100 ARG A N 1
ATOM 766 C CA . ARG A 1 100 ? 2.607 7.111 1.997 1.00 94.25 100 ARG A CA 1
ATOM 767 C C . ARG A 1 100 ? 3.026 7.983 0.813 1.00 94.25 100 ARG A C 1
ATOM 769 O O . ARG A 1 100 ? 4.186 8.372 0.768 1.00 94.25 100 ARG A O 1
ATOM 776 N N . GLU A 1 101 ? 2.087 8.387 -0.046 1.00 91.56 101 GLU A N 1
ATOM 777 C CA . GLU A 1 101 ? 2.379 9.292 -1.175 1.00 91.56 101 GLU A CA 1
ATOM 778 C C . GLU A 1 101 ? 2.943 10.646 -0.722 1.00 91.56 101 GLU A C 1
ATOM 780 O O . GLU A 1 101 ? 3.867 11.174 -1.329 1.00 91.56 101 GLU A O 1
ATOM 785 N N . LEU A 1 102 ? 2.424 11.219 0.370 1.00 90.62 102 LEU A N 1
ATOM 786 C CA . LEU A 1 102 ? 2.967 12.467 0.921 1.00 90.62 102 LEU A CA 1
ATOM 787 C C . LEU A 1 102 ? 4.395 12.329 1.451 1.00 90.62 102 LEU A C 1
ATOM 789 O O . LEU A 1 102 ? 5.111 13.325 1.537 1.00 90.62 102 LEU A O 1
ATOM 793 N N . SER A 1 103 ? 4.776 11.128 1.872 1.00 89.38 103 SER A N 1
ATOM 794 C CA . SER A 1 103 ? 6.047 10.869 2.551 1.00 89.38 103 SER A CA 1
ATOM 795 C C . SER A 1 103 ? 7.126 10.368 1.602 1.00 89.38 103 SER A C 1
ATOM 797 O O . SER A 1 103 ? 8.247 10.119 2.033 1.00 89.38 103 SER A O 1
ATOM 799 N N . GLN A 1 104 ? 6.806 10.221 0.320 1.00 85.25 104 GLN A N 1
ATOM 800 C CA . GLN A 1 104 ? 7.749 9.826 -0.709 1.00 85.25 104 GLN A CA 1
ATOM 801 C C . GLN A 1 104 ? 7.856 10.942 -1.745 1.00 85.25 104 GLN A C 1
ATOM 803 O O . GLN A 1 104 ? 6.981 11.077 -2.603 1.00 85.25 104 GLN A O 1
ATOM 808 N N . PRO A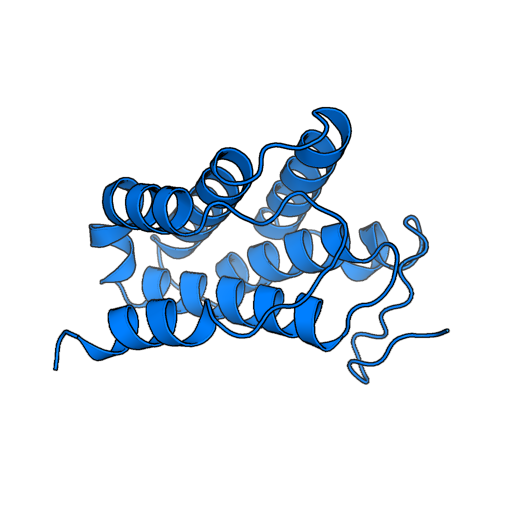 1 105 ? 8.910 11.773 -1.677 1.00 71.25 105 PRO A N 1
ATOM 809 C CA . PRO A 1 105 ? 9.223 12.672 -2.775 1.00 71.25 105 PRO A CA 1
ATOM 810 C C . PRO A 1 105 ? 9.614 11.809 -3.983 1.00 71.25 105 PRO A C 1
ATOM 812 O O . PRO A 1 105 ? 10.652 11.151 -3.986 1.00 71.25 105 PRO A O 1
ATOM 815 N N . GLY A 1 106 ? 8.734 11.741 -4.981 1.00 71.00 106 GLY A N 1
ATOM 816 C CA . GLY A 1 106 ? 8.869 10.830 -6.114 1.00 71.00 106 GLY A CA 1
ATOM 817 C C . GLY A 1 106 ? 8.298 11.400 -7.407 1.00 71.00 106 GLY A C 1
ATOM 818 O O . GLY A 1 106 ? 7.687 12.470 -7.434 1.00 71.00 106 GLY A O 1
ATOM 819 N N . ASN A 1 107 ? 8.504 10.667 -8.501 1.00 79.50 107 ASN A N 1
ATOM 820 C CA . ASN A 1 107 ? 8.031 11.051 -9.828 1.00 79.50 107 ASN A CA 1
ATOM 821 C C . ASN A 1 107 ? 6.488 11.160 -9.846 1.00 79.50 107 ASN A C 1
ATOM 823 O O . ASN A 1 107 ? 5.808 10.181 -9.527 1.00 79.50 107 ASN A O 1
ATOM 827 N N . PRO A 1 108 ? 5.900 12.287 -10.297 1.00 83.56 108 PRO A N 1
ATOM 828 C CA . PRO A 1 108 ? 4.447 12.449 -10.382 1.00 83.56 108 PRO A CA 1
ATOM 829 C C . PRO A 1 108 ? 3.724 11.353 -11.181 1.00 83.56 108 PRO A C 1
ATOM 831 O O . PRO A 1 108 ? 2.576 11.026 -10.880 1.00 83.56 108 PRO A O 1
ATOM 834 N N . ARG A 1 109 ? 4.366 10.780 -12.211 1.00 82.38 109 ARG A N 1
ATOM 835 C CA . ARG A 1 109 ? 3.803 9.659 -12.985 1.00 82.38 109 ARG A CA 1
ATOM 836 C C . ARG A 1 109 ? 3.711 8.387 -12.147 1.00 82.38 109 ARG A C 1
ATOM 838 O O . ARG A 1 109 ? 2.698 7.695 -12.217 1.00 82.38 109 ARG A O 1
ATOM 845 N N . ASP A 1 110 ? 4.741 8.115 -11.353 1.00 87.50 110 ASP A N 1
ATOM 846 C CA . ASP A 1 110 ? 4.811 6.932 -10.500 1.00 87.50 110 ASP A CA 1
ATOM 847 C C . ASP A 1 110 ? 3.732 6.975 -9.411 1.00 87.50 110 ASP A C 1
ATOM 849 O O . ASP A 1 110 ? 2.902 6.065 -9.319 1.00 87.50 110 ASP A O 1
ATOM 853 N N . ARG A 1 111 ? 3.620 8.128 -8.739 1.00 89.56 111 ARG A N 1
ATOM 854 C CA . ARG A 1 111 ? 2.539 8.435 -7.794 1.00 89.56 111 ARG A CA 1
ATOM 855 C C . ARG A 1 111 ? 1.149 8.209 -8.391 1.00 89.56 111 ARG A C 1
ATOM 857 O O . ARG A 1 111 ? 0.296 7.576 -7.773 1.00 89.56 111 ARG A O 1
ATOM 864 N N . ARG A 1 112 ? 0.884 8.693 -9.612 1.00 92.56 112 ARG A N 1
ATOM 865 C CA . ARG A 1 112 ? -0.421 8.465 -10.268 1.00 92.56 112 ARG A CA 1
ATOM 866 C C . ARG A 1 112 ? -0.706 6.979 -10.476 1.00 92.56 112 ARG A C 1
ATOM 868 O O . ARG A 1 112 ? -1.852 6.550 -10.317 1.00 92.56 112 ARG A O 1
ATOM 875 N N . GLY A 1 113 ? 0.317 6.198 -10.817 1.00 93.94 113 GLY A N 1
ATOM 876 C CA . GLY A 1 113 ? 0.211 4.748 -10.924 1.00 93.94 113 GLY A CA 1
ATOM 877 C C . GLY A 1 113 ? -0.118 4.090 -9.581 1.00 93.94 113 GLY A C 1
ATOM 878 O O . GLY A 1 113 ? -1.014 3.244 -9.529 1.00 93.94 113 GLY A O 1
ATOM 879 N N . ASP A 1 114 ? 0.549 4.504 -8.500 1.00 94.56 114 ASP A N 1
ATOM 880 C CA . ASP A 1 114 ? 0.299 3.998 -7.143 1.00 94.56 114 ASP A CA 1
ATOM 881 C C . ASP A 1 114 ? -1.121 4.300 -6.693 1.00 94.56 114 ASP A C 1
ATOM 883 O O . ASP A 1 114 ? -1.862 3.415 -6.259 1.00 94.56 114 ASP A O 1
ATOM 887 N N . GLU A 1 115 ? -1.556 5.544 -6.865 1.00 96.31 115 GLU A N 1
ATOM 888 C CA . GLU A 1 115 ? -2.913 5.960 -6.554 1.00 96.31 115 GLU A CA 1
ATOM 889 C C . GLU A 1 115 ? -3.963 5.165 -7.350 1.00 96.31 115 GLU A C 1
ATOM 891 O O . GLU A 1 115 ? -4.993 4.771 -6.792 1.00 96.31 115 GLU A O 1
ATOM 896 N N . ALA A 1 116 ? -3.710 4.886 -8.633 1.00 97.44 116 ALA A N 1
ATOM 897 C CA . ALA A 1 116 ? -4.595 4.066 -9.457 1.00 97.44 116 ALA A CA 1
ATOM 898 C C . ALA A 1 116 ? -4.677 2.616 -8.952 1.00 97.44 116 ALA A C 1
ATOM 900 O O . ALA A 1 116 ? -5.783 2.085 -8.811 1.00 97.44 116 ALA A O 1
ATOM 901 N N . ALA A 1 117 ? -3.539 2.002 -8.617 1.00 98.12 117 ALA A N 1
ATOM 902 C CA . ALA A 1 117 ? -3.482 0.653 -8.056 1.00 98.12 117 ALA A CA 1
ATOM 903 C C . ALA A 1 117 ? -4.197 0.558 -6.705 1.00 98.12 117 ALA A C 1
ATOM 905 O O . ALA A 1 117 ? -5.045 -0.317 -6.503 1.00 98.12 117 ALA A O 1
ATOM 906 N N . ASN A 1 118 ? -3.933 1.519 -5.819 1.00 98.56 118 ASN A N 1
ATOM 907 C CA . ASN A 1 118 ? -4.590 1.653 -4.525 1.00 98.56 118 ASN A CA 1
ATOM 908 C C . ASN A 1 118 ? -6.125 1.725 -4.687 1.00 98.56 118 ASN A C 1
ATOM 910 O O . ASN A 1 118 ? -6.861 0.977 -4.038 1.00 98.56 118 ASN A O 1
ATOM 914 N N . ARG A 1 119 ? -6.628 2.591 -5.583 1.00 98.69 119 ARG A N 1
ATOM 915 C CA . ARG A 1 119 ? -8.073 2.733 -5.856 1.00 98.69 119 ARG A CA 1
ATOM 916 C C . ARG A 1 119 ? -8.686 1.461 -6.438 1.00 98.69 119 ARG A C 1
ATOM 918 O O . ARG A 1 119 ? -9.768 1.071 -6.001 1.00 98.69 119 ARG A O 1
ATOM 925 N N . PHE A 1 120 ? -8.017 0.819 -7.395 1.00 98.56 120 PHE A N 1
ATOM 926 C CA . PHE A 1 120 ? -8.507 -0.408 -8.023 1.00 98.56 120 PHE A CA 1
ATOM 927 C C . PHE A 1 120 ? -8.658 -1.541 -6.998 1.00 98.56 120 PHE A C 1
ATOM 929 O O . PHE A 1 120 ? -9.718 -2.164 -6.925 1.00 98.56 120 PHE A O 1
ATOM 936 N N . GLY A 1 121 ? -7.659 -1.727 -6.130 1.00 98.56 121 GLY A N 1
ATOM 937 C CA . GLY A 1 121 ? -7.718 -2.689 -5.030 1.00 98.56 121 GLY A CA 1
ATOM 938 C C . GLY A 1 121 ? -8.860 -2.409 -4.051 1.00 98.5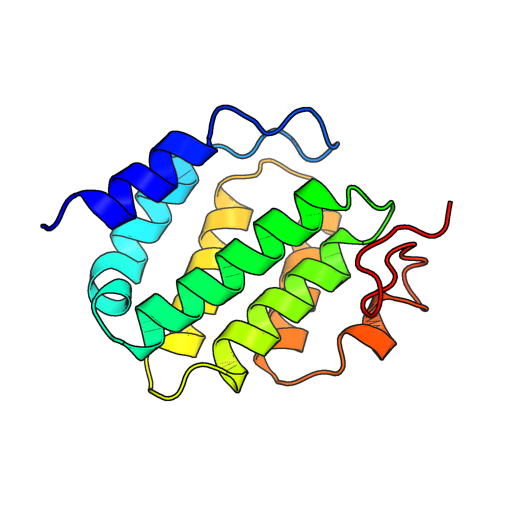6 121 GLY A C 1
ATOM 939 O O . GLY A 1 121 ? -9.667 -3.297 -3.781 1.00 98.56 121 GLY A O 1
ATOM 940 N N . ARG A 1 122 ? -9.013 -1.159 -3.577 1.00 98.25 122 ARG A N 1
ATOM 941 C CA . ARG A 1 122 ? -10.104 -0.785 -2.643 1.00 98.25 122 ARG A CA 1
ATOM 942 C C . ARG A 1 122 ? -11.506 -1.000 -3.215 1.00 98.25 122 ARG A C 1
ATOM 944 O O . ARG A 1 122 ? -12.466 -1.130 -2.452 1.00 98.25 122 ARG A O 1
ATOM 951 N N . ARG A 1 123 ? -11.649 -0.983 -4.542 1.00 98.19 123 ARG A N 1
ATOM 952 C CA . ARG A 1 123 ? -12.909 -1.253 -5.255 1.00 98.19 123 ARG A CA 1
ATOM 953 C C . ARG A 1 123 ? -13.153 -2.746 -5.511 1.00 98.19 123 ARG A C 1
ATOM 955 O O . ARG A 1 123 ? -14.158 -3.079 -6.118 1.00 98.19 123 ARG A O 1
ATOM 962 N N . GLY A 1 124 ? -12.278 -3.635 -5.037 1.00 97.88 124 GLY A N 1
ATOM 963 C CA . GLY A 1 124 ? -12.433 -5.082 -5.206 1.00 97.88 124 GLY A CA 1
ATOM 964 C C . GLY A 1 124 ? -11.850 -5.631 -6.510 1.00 97.88 124 GLY A C 1
ATOM 965 O O . GLY A 1 124 ? -12.134 -6.769 -6.867 1.00 97.88 124 GLY A O 1
ATOM 966 N N . GLY A 1 125 ? -11.042 -4.847 -7.227 1.00 97.38 125 GLY A N 1
ATOM 967 C CA . GLY A 1 125 ? -10.473 -5.258 -8.507 1.00 97.38 125 GLY A CA 1
ATOM 968 C C . GLY A 1 125 ? -9.518 -6.455 -8.410 1.00 97.38 125 GLY A C 1
ATOM 969 O O . GLY A 1 125 ? -8.840 -6.668 -7.402 1.00 97.38 125 GLY A O 1
ATOM 970 N N . ASN A 1 126 ? -9.413 -7.221 -9.501 1.00 97.00 126 ASN A N 1
ATOM 971 C CA . ASN A 1 126 ? -8.482 -8.344 -9.611 1.00 97.00 126 ASN A CA 1
ATOM 972 C C . ASN A 1 126 ? -7.036 -7.854 -9.821 1.00 97.00 126 ASN A C 1
ATOM 974 O O . ASN A 1 126 ? -6.581 -7.646 -10.949 1.00 97.00 126 ASN A O 1
ATOM 978 N N . CYS A 1 127 ? -6.302 -7.670 -8.721 1.00 96.56 127 CYS A N 1
ATOM 979 C CA . CYS A 1 127 ? -4.916 -7.189 -8.736 1.00 96.56 127 CYS A CA 1
ATOM 980 C C . CYS A 1 127 ? -3.965 -8.082 -9.542 1.00 96.56 127 CYS A C 1
ATOM 982 O O . CYS A 1 127 ? -3.041 -7.575 -10.171 1.00 96.56 127 CYS A O 1
ATOM 984 N N . GLY A 1 128 ? -4.187 -9.401 -9.531 1.00 95.56 128 GLY A N 1
ATOM 985 C CA . GLY A 1 128 ? -3.344 -10.350 -10.252 1.00 95.56 128 GLY A CA 1
ATOM 986 C C . GLY A 1 128 ? -3.444 -10.150 -11.760 1.00 95.56 128 GLY A C 1
ATOM 987 O O . GLY A 1 128 ? -2.434 -9.947 -12.430 1.00 95.56 128 GLY A O 1
ATOM 988 N N . ALA A 1 129 ? -4.676 -10.120 -12.272 1.00 94.50 129 ALA A N 1
ATOM 989 C CA . ALA A 1 129 ? -4.935 -9.871 -13.686 1.00 94.50 129 ALA A CA 1
ATOM 990 C C . ALA A 1 129 ? -4.372 -8.515 -14.143 1.00 94.50 129 ALA A C 1
ATOM 992 O O . ALA A 1 129 ? -3.765 -8.431 -15.207 1.00 94.50 129 ALA A O 1
ATOM 993 N N . ARG A 1 130 ? -4.526 -7.468 -13.319 1.00 95.06 130 ARG A N 1
ATOM 994 C CA . ARG A 1 130 ? -4.160 -6.095 -13.696 1.00 95.06 130 ARG A CA 1
ATOM 995 C C . ARG A 1 130 ? -2.691 -5.723 -13.499 1.00 95.06 130 ARG A C 1
ATOM 997 O O . ARG A 1 130 ? -2.248 -4.797 -14.164 1.00 95.06 130 ARG A O 1
ATOM 1004 N N . TYR A 1 131 ? -1.968 -6.348 -12.573 1.00 95.50 131 TYR A N 1
ATOM 1005 C CA . TYR A 1 131 ? -0.624 -5.883 -12.197 1.00 95.50 131 TYR A CA 1
ATOM 1006 C C . TYR A 1 131 ? 0.450 -6.971 -12.189 1.00 95.50 131 TYR A C 1
ATOM 1008 O O . TYR A 1 131 ? 1.620 -6.635 -12.058 1.00 95.50 131 TYR A O 1
ATOM 1016 N N . LEU A 1 132 ? 0.107 -8.254 -12.363 1.00 93.44 132 LEU A N 1
ATOM 1017 C CA . LEU A 1 132 ? 1.136 -9.281 -12.568 1.00 93.44 132 LEU A CA 1
ATOM 1018 C C . LEU A 1 132 ? 1.576 -9.328 -14.032 1.00 93.44 132 LEU A C 1
ATOM 1020 O O . LEU A 1 132 ? 2.743 -9.103 -14.336 1.00 93.44 132 LEU A O 1
ATOM 1024 N N . ARG A 1 133 ? 0.633 -9.573 -14.951 1.00 84.44 133 ARG A N 1
ATOM 1025 C CA . ARG A 1 133 ? 0.945 -9.798 -16.374 1.00 84.44 133 ARG A CA 1
ATOM 1026 C C . ARG A 1 133 ? 1.239 -8.507 -17.135 1.00 84.44 133 ARG A C 1
ATOM 1028 O O . ARG A 1 133 ? 2.324 -8.353 -17.678 1.00 84.44 133 ARG A O 1
ATOM 1035 N N . SER A 1 134 ? 0.299 -7.568 -17.144 1.00 82.88 134 SER A N 1
ATOM 1036 C CA . SER A 1 134 ? 0.378 -6.323 -17.932 1.00 82.88 134 SER A CA 1
ATOM 1037 C C . SER A 1 134 ? 1.498 -5.373 -17.501 1.00 82.88 134 SER A C 1
ATOM 1039 O O . SER A 1 134 ? 1.950 -4.570 -18.307 1.00 82.88 134 SER A O 1
ATOM 1041 N N . TYR A 1 135 ? 1.956 -5.461 -16.250 1.00 84.31 135 TYR A N 1
ATOM 1042 C CA . TYR A 1 135 ? 3.065 -4.650 -15.730 1.00 84.31 135 TYR A CA 1
ATOM 1043 C C . TYR A 1 135 ? 4.414 -5.384 -15.758 1.00 84.31 135 TYR A C 1
ATOM 1045 O O . TYR A 1 135 ? 5.435 -4.803 -15.389 1.00 84.31 135 TYR A O 1
ATOM 1053 N N . GLY A 1 136 ? 4.445 -6.648 -16.200 1.00 88.06 136 GLY A N 1
ATOM 1054 C CA . GLY A 1 136 ? 5.665 -7.458 -16.208 1.00 88.06 136 GLY A CA 1
ATOM 1055 C C . GLY A 1 136 ? 6.241 -7.678 -14.808 1.00 88.06 136 GLY A C 1
ATOM 1056 O O . GLY A 1 136 ? 7.460 -7.699 -14.641 1.00 88.06 136 GLY A O 1
ATOM 1057 N N . CYS A 1 137 ? 5.377 -7.794 -13.798 1.00 93.94 137 CYS A N 1
ATOM 1058 C CA . CYS A 1 137 ? 5.799 -8.053 -12.430 1.00 93.94 137 CYS A CA 1
ATOM 1059 C C . CYS A 1 137 ? 6.285 -9.502 -12.296 1.00 93.94 137 CYS A C 1
ATOM 1061 O O . CYS A 1 137 ? 5.567 -10.455 -12.604 1.00 93.94 137 CYS A O 1
ATOM 1063 N N . ALA A 1 138 ? 7.503 -9.664 -11.781 1.00 93.81 138 ALA A N 1
ATOM 1064 C CA . ALA A 1 138 ? 8.144 -10.962 -11.578 1.00 93.81 138 ALA A CA 1
ATOM 1065 C C . ALA A 1 138 ? 7.569 -11.779 -10.401 1.00 93.81 138 ALA A C 1
ATOM 1067 O O . ALA A 1 138 ? 7.883 -12.960 -10.260 1.00 93.81 138 ALA A O 1
ATOM 1068 N N . TYR A 1 139 ? 6.760 -11.179 -9.528 1.00 95.19 139 TYR A N 1
ATOM 1069 C CA . TYR A 1 139 ? 6.284 -11.816 -8.300 1.00 95.19 139 TYR A CA 1
ATOM 1070 C C . TYR A 1 139 ? 5.301 -12.961 -8.574 1.00 95.19 139 TYR A C 1
ATOM 1072 O O . TYR A 1 139 ? 4.347 -12.818 -9.339 1.00 95.19 139 TYR A O 1
ATOM 1080 N N . ARG A 1 140 ? 5.490 -14.089 -7.883 1.00 94.12 140 ARG A N 1
ATOM 1081 C CA . ARG A 1 140 ? 4.581 -15.240 -7.892 1.00 94.12 140 ARG A CA 1
ATOM 1082 C C . ARG A 1 140 ? 3.796 -15.290 -6.577 1.00 94.12 140 ARG A C 1
ATOM 1084 O O . ARG A 1 140 ? 4.326 -15.774 -5.579 1.00 94.12 140 ARG A O 1
ATOM 1091 N N . PRO A 1 141 ? 2.509 -14.889 -6.546 1.00 93.31 141 PRO A N 1
ATOM 1092 C CA . PRO A 1 141 ? 1.747 -14.821 -5.295 1.00 93.31 141 PRO A CA 1
ATOM 1093 C C . PRO A 1 141 ? 1.587 -16.151 -4.557 1.00 93.31 141 PRO A C 1
ATOM 1095 O O . PRO A 1 141 ? 1.392 -16.143 -3.348 1.00 93.31 141 PRO A O 1
ATOM 1098 N N . ARG A 1 142 ? 1.641 -17.283 -5.273 1.00 91.94 142 ARG A N 1
ATOM 1099 C CA . ARG A 1 142 ? 1.510 -18.619 -4.672 1.00 91.94 142 ARG A CA 1
ATOM 1100 C C . ARG A 1 142 ? 2.735 -19.025 -3.855 1.00 91.94 142 ARG A C 1
ATOM 1102 O O . ARG A 1 142 ? 2.573 -19.682 -2.840 1.00 91.94 142 ARG A O 1
ATOM 1109 N N . THR A 1 143 ? 3.934 -18.653 -4.301 1.00 93.69 143 THR A N 1
ATOM 1110 C CA . THR A 1 143 ? 5.197 -19.068 -3.667 1.00 93.69 143 THR A CA 1
ATOM 1111 C C . THR A 1 143 ? 5.875 -17.936 -2.901 1.00 93.69 143 THR A C 1
ATOM 1113 O O . THR A 1 143 ? 6.784 -18.181 -2.120 1.00 93.69 143 THR A O 1
ATOM 1116 N N . GLY A 1 144 ? 5.466 -16.687 -3.133 1.00 91.81 144 GLY A N 1
ATOM 1117 C CA . GLY A 1 144 ? 6.107 -15.510 -2.553 1.00 91.81 144 GLY A CA 1
ATOM 1118 C C . GLY A 1 144 ? 7.475 -15.173 -3.157 1.00 91.81 144 GLY A C 1
ATOM 1119 O O . GLY A 1 144 ? 8.149 -14.293 -2.635 1.00 91.81 144 GLY A O 1
ATOM 1120 N N . GLN A 1 145 ? 7.878 -15.842 -4.240 1.00 91.88 145 GLN A N 1
ATOM 1121 C CA . GLN A 1 145 ? 9.186 -15.681 -4.882 1.00 91.88 145 GLN A CA 1
ATOM 1122 C C . GLN A 1 145 ? 9.103 -14.845 -6.168 1.00 91.88 145 GLN A C 1
ATOM 1124 O O . GLN A 1 145 ? 8.036 -14.722 -6.779 1.00 91.88 145 GLN A O 1
ATOM 1129 N N . CYS A 1 146 ? 10.242 -14.316 -6.615 1.00 91.25 146 CYS A N 1
ATOM 1130 C CA . CYS A 1 146 ? 10.373 -13.676 -7.923 1.00 91.25 146 CYS A CA 1
ATOM 1131 C C . CYS A 1 146 ? 10.736 -14.693 -9.010 1.00 91.25 146 CYS A C 1
ATOM 1133 O O . CYS A 1 146 ? 11.529 -15.604 -8.787 1.00 91.25 146 CYS A O 1
ATOM 1135 N N . LYS A 1 147 ? 10.184 -14.512 -10.211 1.00 83.25 147 LYS A N 1
ATOM 1136 C CA . LYS A 1 147 ? 10.684 -15.106 -11.452 1.00 83.25 147 LYS A CA 1
ATOM 1137 C C . LYS A 1 147 ? 11.785 -14.186 -11.992 1.00 83.25 147 LYS A C 1
ATOM 1139 O O . LYS A 1 147 ? 11.456 -13.147 -12.562 1.00 83.25 147 LYS A O 1
ATOM 1144 N N . TRP A 1 148 ? 13.042 -14.528 -11.729 1.00 73.69 148 TRP A N 1
ATOM 1145 C CA . TRP A 1 148 ? 14.195 -13.835 -12.309 1.00 73.69 148 TRP A CA 1
ATOM 1146 C C . TRP A 1 148 ? 14.382 -14.203 -13.777 1.00 73.69 148 TRP A C 1
ATOM 1148 O O . TRP A 1 148 ? 13.998 -15.340 -14.141 1.00 73.69 148 TRP A O 1
#

Secondary structure (DSSP, 8-state):
--SHHHHHHHHGGG-----SS----HHHHHHHHHHHHHHHHTSHHHHHHHHHHHHHHHHHHHH--TT-HHHHHHHHHHHHHHSS-STHHHHHHHHHHHHHHHT----HHHHHHHHHHHHHHHTT--HHIIIIITTT--EETTTTEE--

InterPro domains:
  IPR000096 Serum amyloid A protein [PF00277] (49-129)
  IPR000096 Serum amyloid A protein [SM00197] (43-131)